Protein AF-A0A6P0P9H8-F1 (afdb_monomer_lite)

Sequence (67 aa):
MEVTKPGGIILMSTRLVFCETYNFEGYYKELEQLGELKLIDCRMNKPYLGEESNAHYWVFAIPESKK

Foldseek 3Di:
DDDAAAQGKDKDKDFPCVCVVPVVVVVVVVCVVQLQKAWDDKDFQPDDPDDPTGMIITIMTGHNDRD

Secondary structure (DSSP, 8-state):
---SPTT-EEEEEEEHHHHHHTTHHHHHHHHHHTTS-EEEEEEEEEE-SSSS-EEEEEEEE--SS--

Radius of gyration: 12.97 Å; chains: 1; bounding box: 27×21×36 Å

pLDDT: mean 90.08, std 10.66, range [51.0, 98.06]

Structure (mmCIF, N/CA/C/O backbone):
data_AF-A0A6P0P9H8-F1
#
_entry.id   AF-A0A6P0P9H8-F1
#
loop_
_atom_site.group_PDB
_atom_site.id
_atom_site.type_symbol
_atom_site.label_atom_id
_atom_site.label_alt_id
_atom_site.label_comp_id
_atom_site.label_asym_id
_atom_site.label_entity_id
_atom_site.label_seq_id
_atom_site.pdbx_PDB_ins_code
_atom_site.Cartn_x
_atom_site.Cartn_y
_atom_site.Cartn_z
_atom_site.occupancy
_atom_site.B_iso_or_equiv
_atom_site.auth_seq_id
_atom_site.auth_comp_id
_atom_site.auth_asym_id
_atom_site.auth_atom_id
_atom_site.pdbx_PDB_model_num
ATOM 1 N N . MET A 1 1 ? -12.129 13.039 -1.787 1.00 51.00 1 MET A N 1
ATOM 2 C CA . MET A 1 1 ? -13.410 12.323 -1.949 1.00 51.00 1 MET A CA 1
ATOM 3 C C . MET A 1 1 ? -13.112 10.851 -1.757 1.00 51.00 1 MET A C 1
ATOM 5 O O . MET A 1 1 ? -12.301 10.321 -2.502 1.00 51.00 1 MET A O 1
ATOM 9 N N . GLU A 1 2 ? -13.668 10.238 -0.717 1.00 75.06 2 GLU A N 1
ATOM 10 C CA . GLU A 1 2 ? -13.536 8.802 -0.465 1.00 75.06 2 GLU A CA 1
ATOM 11 C C . GLU A 1 2 ? -14.598 8.077 -1.299 1.00 75.06 2 GLU A C 1
ATOM 13 O O . GLU A 1 2 ? -15.773 8.438 -1.251 1.00 75.06 2 GLU A O 1
ATOM 18 N N . VAL A 1 3 ? -14.170 7.139 -2.145 1.00 86.62 3 VAL A N 1
ATOM 19 C CA . VAL A 1 3 ? -15.068 6.436 -3.082 1.00 86.62 3 VAL A CA 1
ATOM 20 C C . VAL A 1 3 ? -15.436 5.051 -2.553 1.00 86.62 3 VAL A C 1
ATOM 22 O O . VAL A 1 3 ? -16.562 4.589 -2.733 1.00 86.62 3 VAL A O 1
ATOM 25 N N . THR A 1 4 ? -14.497 4.387 -1.885 1.00 92.62 4 THR A N 1
ATOM 26 C CA . THR A 1 4 ? -14.698 3.058 -1.311 1.00 92.62 4 THR A CA 1
ATOM 27 C C . THR A 1 4 ? -15.389 3.190 0.039 1.00 92.62 4 THR A C 1
ATOM 29 O O . THR A 1 4 ? -14.929 3.929 0.896 1.00 92.62 4 THR A O 1
ATOM 32 N N . LYS A 1 5 ? -16.501 2.477 0.232 1.00 92.62 5 LYS A N 1
ATOM 33 C CA . LYS A 1 5 ? -17.237 2.483 1.504 1.00 92.62 5 LYS A CA 1
ATOM 34 C C . LYS A 1 5 ? -16.410 1.884 2.663 1.0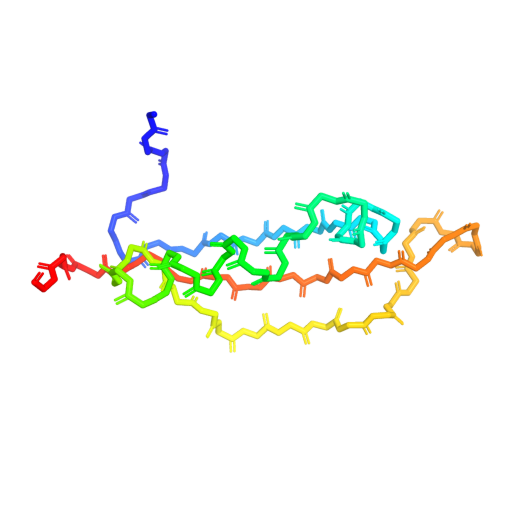0 92.62 5 LYS A C 1
ATOM 36 O O . LYS A 1 5 ? -15.552 1.035 2.395 1.00 92.62 5 LYS A O 1
ATOM 41 N N . PRO A 1 6 ? -16.745 2.206 3.928 1.00 94.50 6 PRO A N 1
ATOM 42 C CA . PRO A 1 6 ? -16.258 1.473 5.097 1.00 94.50 6 PRO A CA 1
ATOM 43 C C . PRO A 1 6 ? -16.438 -0.044 4.948 1.00 94.50 6 PRO A C 1
ATOM 45 O O . PRO A 1 6 ? -17.417 -0.503 4.348 1.00 94.50 6 PRO A O 1
ATOM 48 N N . GLY A 1 7 ? -15.447 -0.812 5.410 1.00 93.75 7 GLY A N 1
ATOM 49 C CA . GLY A 1 7 ? -15.380 -2.268 5.224 1.00 93.75 7 GLY A CA 1
ATOM 50 C C . GLY A 1 7 ? -15.033 -2.722 3.798 1.00 93.75 7 GLY A C 1
ATOM 51 O O . GLY A 1 7 ? -14.925 -3.918 3.526 1.00 93.75 7 GLY A O 1
ATOM 52 N N . GLY A 1 8 ? -14.884 -1.791 2.852 1.00 95.75 8 GLY A N 1
ATOM 53 C CA . GLY A 1 8 ? -14.565 -2.092 1.460 1.00 95.75 8 GLY A CA 1
ATOM 54 C C . GLY A 1 8 ? -13.110 -2.508 1.242 1.00 95.75 8 GLY A C 1
ATOM 55 O O . GLY A 1 8 ? -12.230 -2.224 2.052 1.00 95.75 8 GLY A O 1
ATOM 56 N N . ILE A 1 9 ? -12.854 -3.153 0.102 1.00 97.19 9 ILE A N 1
ATOM 57 C CA . ILE A 1 9 ? -11.513 -3.558 -0.336 1.00 97.19 9 ILE A CA 1
ATOM 58 C C . ILE A 1 9 ? -11.088 -2.716 -1.538 1.00 97.19 9 ILE A C 1
ATOM 60 O O . ILE A 1 9 ? -11.857 -2.531 -2.481 1.00 97.19 9 ILE A O 1
ATOM 64 N N . ILE A 1 10 ? -9.843 -2.247 -1.519 1.00 96.62 10 ILE A N 1
ATOM 65 C CA . ILE A 1 10 ? -9.170 -1.623 -2.656 1.00 96.62 10 ILE A CA 1
ATOM 66 C C . ILE A 1 10 ? -8.157 -2.627 -3.199 1.00 96.62 10 ILE A C 1
ATOM 68 O O . ILE A 1 10 ? -7.228 -3.024 -2.497 1.00 96.62 10 ILE A O 1
ATOM 72 N N . LEU A 1 11 ? -8.332 -3.013 -4.462 1.00 96.44 11 LEU A N 1
ATOM 73 C CA . LEU A 1 11 ? -7.359 -3.794 -5.218 1.00 96.44 11 LEU A CA 1
ATOM 74 C C . LEU A 1 11 ? -6.722 -2.879 -6.260 1.00 96.44 11 LEU A C 1
ATOM 76 O O . LEU A 1 11 ? -7.425 -2.311 -7.096 1.00 96.44 11 LEU A O 1
ATOM 80 N N . MET A 1 12 ? -5.403 -2.730 -6.218 1.00 95.19 12 MET A N 1
ATOM 81 C CA . MET A 1 12 ? -4.698 -1.861 -7.157 1.00 95.19 12 MET A CA 1
ATOM 82 C C . MET A 1 12 ? -3.312 -2.389 -7.503 1.00 95.19 12 MET A C 1
ATOM 84 O O . MET A 1 12 ? -2.719 -3.174 -6.768 1.00 95.19 12 MET A O 1
ATOM 88 N N . SER A 1 13 ? -2.777 -1.914 -8.622 1.00 93.44 13 SER A N 1
ATOM 89 C CA . SER A 1 13 ? -1.398 -2.161 -9.026 1.00 93.44 13 SER A CA 1
ATOM 90 C C . SER A 1 13 ? -0.660 -0.848 -9.225 1.00 93.44 13 SER A C 1
ATOM 92 O O . SER A 1 13 ? -1.220 0.087 -9.799 1.00 93.44 13 SER A O 1
ATOM 94 N N . THR A 1 14 ? 0.608 -0.806 -8.849 1.00 93.12 14 THR A N 1
ATOM 95 C CA . THR A 1 14 ? 1.505 0.317 -9.134 1.00 93.12 14 THR A CA 1
ATOM 96 C C . THR A 1 14 ? 2.768 -0.200 -9.801 1.00 93.12 14 THR A C 1
ATOM 98 O O . THR A 1 14 ? 3.286 -1.253 -9.432 1.00 93.12 14 THR A O 1
ATOM 101 N N . ARG A 1 15 ? 3.301 0.540 -10.777 1.00 92.06 15 ARG A N 1
ATOM 102 C CA . ARG A 1 15 ? 4.649 0.259 -11.292 1.00 92.06 15 ARG A CA 1
ATOM 103 C C . ARG A 1 15 ? 5.671 0.502 -10.186 1.00 92.06 15 ARG A C 1
ATOM 105 O O . ARG A 1 15 ? 5.510 1.452 -9.419 1.00 92.06 15 ARG A O 1
ATOM 112 N N . LEU A 1 16 ? 6.740 -0.291 -10.158 1.00 90.88 16 LEU A N 1
ATOM 113 C CA . LEU A 1 16 ? 7.819 -0.137 -9.177 1.00 90.88 16 LEU A CA 1
ATOM 114 C C . LEU A 1 16 ? 8.374 1.298 -9.166 1.00 90.88 16 LEU A C 1
ATOM 116 O O . LEU A 1 16 ? 8.408 1.936 -8.119 1.00 90.88 16 LEU A O 1
ATOM 120 N N . VAL A 1 17 ? 8.660 1.844 -10.354 1.00 90.44 17 VAL A N 1
ATOM 121 C CA . VAL A 1 17 ? 9.176 3.216 -10.522 1.00 90.44 17 VAL A CA 1
ATOM 122 C C . VAL A 1 17 ? 8.260 4.259 -9.882 1.00 90.44 17 VAL A C 1
ATOM 124 O O . VAL A 1 17 ? 8.739 5.229 -9.302 1.00 90.44 17 VAL A O 1
ATOM 127 N N . PHE A 1 18 ? 6.939 4.071 -9.948 1.00 90.44 18 PHE A N 1
ATOM 128 C CA . PHE A 1 18 ? 5.997 4.992 -9.314 1.00 90.44 18 PHE A CA 1
ATOM 129 C C . PHE A 1 18 ? 6.114 4.937 -7.785 1.00 90.44 18 PHE A C 1
ATOM 131 O O . PHE A 1 18 ? 6.162 5.980 -7.138 1.00 90.44 18 PHE A O 1
ATOM 138 N N . CYS A 1 19 ? 6.194 3.735 -7.205 1.00 91.50 19 CYS A N 1
ATOM 139 C CA . CYS A 1 19 ? 6.335 3.578 -5.757 1.00 91.50 19 CYS A CA 1
ATOM 140 C C . CYS A 1 19 ? 7.598 4.244 -5.218 1.00 91.50 19 CYS A C 1
ATOM 142 O O . CYS A 1 19 ? 7.520 4.939 -4.207 1.00 91.50 19 CYS A O 1
ATOM 144 N N . GLU A 1 20 ? 8.721 4.056 -5.908 1.00 90.00 20 GLU A N 1
ATOM 145 C CA . GLU A 1 20 ? 10.017 4.618 -5.528 1.00 90.00 20 GLU A CA 1
ATOM 146 C C . GLU A 1 20 ? 10.047 6.140 -5.710 1.00 90.00 20 GLU A C 1
ATOM 148 O O . GLU A 1 20 ? 10.422 6.863 -4.791 1.00 90.00 20 GLU A O 1
ATOM 153 N N . THR A 1 21 ? 9.584 6.640 -6.862 1.00 95.06 21 THR A N 1
ATOM 154 C CA . THR A 1 21 ? 9.612 8.079 -7.187 1.00 95.06 21 THR A CA 1
ATOM 155 C C . THR A 1 21 ? 8.774 8.908 -6.218 1.00 95.06 21 THR A C 1
ATOM 157 O O . THR A 1 21 ? 9.166 10.013 -5.851 1.00 95.06 21 THR A O 1
ATOM 160 N N . TYR A 1 22 ? 7.614 8.390 -5.808 1.00 95.19 22 TYR A N 1
ATOM 161 C CA . TYR A 1 22 ? 6.636 9.147 -5.022 1.00 95.19 22 TYR A CA 1
ATOM 162 C C . TYR A 1 22 ? 6.542 8.707 -3.559 1.00 95.19 22 TYR A C 1
ATOM 164 O O . TYR A 1 22 ? 5.639 9.155 -2.859 1.00 95.19 22 TYR A O 1
ATOM 172 N N . ASN A 1 23 ? 7.447 7.840 -3.091 1.00 94.19 23 ASN A N 1
ATOM 173 C CA . ASN A 1 23 ? 7.415 7.274 -1.739 1.00 94.19 23 ASN A CA 1
ATOM 174 C C . ASN A 1 23 ? 6.018 6.747 -1.353 1.00 94.19 23 ASN A C 1
ATOM 176 O O . ASN A 1 23 ? 5.472 7.052 -0.289 1.00 94.19 23 ASN A O 1
ATOM 180 N N . PHE A 1 24 ? 5.419 5.952 -2.242 1.00 95.19 24 PHE A N 1
ATOM 181 C CA . PHE A 1 24 ? 4.079 5.408 -2.013 1.00 95.19 24 PHE A CA 1
ATOM 182 C C . PHE A 1 24 ? 4.013 4.598 -0.711 1.00 95.19 24 PHE A C 1
ATOM 184 O O . PHE A 1 24 ? 2.999 4.626 -0.018 1.00 95.19 24 PHE A O 1
ATOM 191 N N . GLU A 1 25 ? 5.108 3.911 -0.362 1.00 94.12 25 GLU A N 1
ATOM 192 C CA . GLU A 1 25 ? 5.196 3.127 0.867 1.00 94.12 25 GLU A CA 1
ATOM 193 C C . GLU A 1 25 ? 5.093 3.980 2.131 1.00 94.12 25 GLU A C 1
ATOM 195 O O . GLU A 1 25 ? 4.351 3.618 3.042 1.00 94.12 25 GLU A O 1
ATOM 200 N N . GLY A 1 26 ? 5.789 5.118 2.188 1.00 96.38 26 GLY A N 1
ATOM 201 C CA . GLY A 1 26 ? 5.644 6.052 3.302 1.00 96.38 26 GLY A CA 1
ATOM 202 C C . GLY A 1 26 ? 4.214 6.574 3.410 1.00 96.38 26 GLY A C 1
ATOM 203 O O . GLY A 1 26 ? 3.613 6.510 4.479 1.00 96.38 26 GLY A O 1
ATOM 204 N N . TYR A 1 27 ? 3.637 6.986 2.280 1.00 96.25 27 TYR A N 1
ATOM 205 C CA . TYR A 1 27 ? 2.295 7.557 2.248 1.00 96.25 27 TYR A CA 1
ATOM 206 C C . TYR A 1 27 ? 1.209 6.592 2.749 1.00 96.25 27 TYR A C 1
ATOM 208 O O . TYR A 1 27 ? 0.418 6.956 3.618 1.00 96.25 27 TYR A O 1
ATOM 216 N N . TYR A 1 28 ? 1.156 5.346 2.253 1.00 95.44 28 TYR A N 1
ATOM 217 C CA . TYR A 1 28 ? 0.112 4.424 2.724 1.00 95.44 28 TYR A CA 1
ATOM 218 C C . TYR A 1 28 ? 0.326 4.012 4.188 1.00 95.44 28 TYR A C 1
ATOM 220 O O . TYR A 1 28 ? -0.654 3.762 4.887 1.00 95.44 28 TYR A O 1
ATOM 228 N N . LYS A 1 29 ? 1.578 3.950 4.671 1.00 97.12 29 LYS A N 1
ATOM 229 C CA . LYS A 1 29 ? 1.874 3.655 6.083 1.00 97.12 29 LYS A CA 1
ATOM 230 C C . LYS A 1 29 ? 1.401 4.768 7.010 1.00 97.12 29 LYS A C 1
ATOM 232 O O . LYS A 1 29 ? 0.899 4.469 8.088 1.00 97.12 29 LYS A O 1
ATOM 237 N N . GLU A 1 30 ? 1.515 6.029 6.600 1.00 97.31 30 GLU A N 1
ATOM 238 C CA . GLU A 1 30 ? 0.927 7.155 7.335 1.00 97.31 30 GLU A CA 1
ATOM 239 C C . GLU A 1 30 ? -0.599 7.008 7.429 1.00 97.31 30 GLU A C 1
ATOM 241 O O . GLU A 1 30 ? -1.163 7.133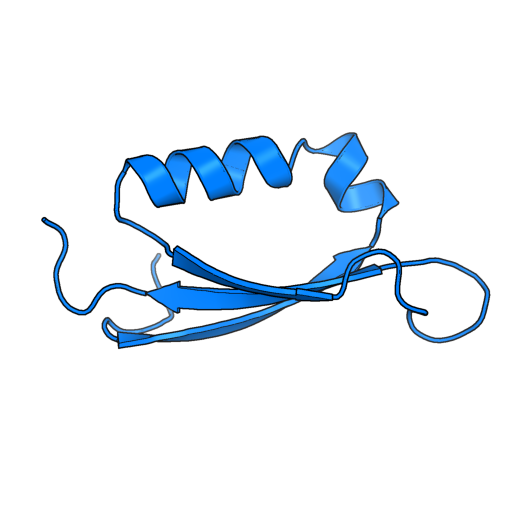 8.514 1.00 97.31 30 GLU A O 1
ATOM 246 N N . LEU A 1 31 ? -1.270 6.651 6.328 1.00 95.19 31 LEU A N 1
ATOM 247 C CA . LEU A 1 31 ? -2.714 6.380 6.339 1.00 95.19 31 LEU A CA 1
ATOM 248 C C . LEU A 1 31 ? -3.083 5.192 7.239 1.00 95.19 31 LEU A C 1
ATOM 250 O O . LEU A 1 31 ? -4.117 5.222 7.905 1.00 95.19 31 LEU A O 1
ATOM 254 N N . GLU A 1 32 ? -2.242 4.160 7.291 1.00 95.88 32 GLU A N 1
ATOM 255 C CA . GLU A 1 32 ? -2.448 3.015 8.179 1.00 95.88 32 GLU A CA 1
ATOM 256 C C . GLU A 1 32 ? -2.290 3.390 9.656 1.00 95.88 32 GLU A C 1
ATOM 258 O O . GLU A 1 32 ? -3.102 2.983 10.488 1.00 95.88 32 GLU A O 1
ATOM 263 N N . GLN A 1 33 ? -1.314 4.237 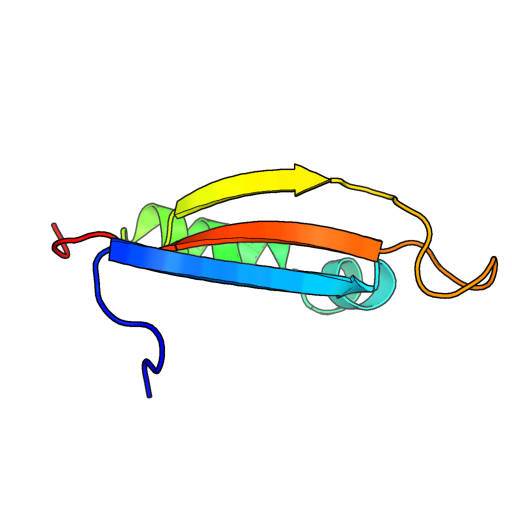9.988 1.00 96.69 33 GLN A N 1
ATOM 264 C CA . GLN A 1 33 ? -1.145 4.776 11.341 1.00 96.69 33 GLN A CA 1
ATOM 265 C C . GLN A 1 33 ? -2.318 5.660 11.772 1.00 96.69 33 GLN A C 1
ATOM 267 O O . GLN A 1 33 ? -2.727 5.607 12.930 1.00 96.69 33 GLN A O 1
ATOM 272 N N . LEU A 1 34 ? -2.880 6.437 10.844 1.00 95.06 34 LEU A N 1
ATOM 273 C CA . LEU A 1 34 ? -4.083 7.240 11.072 1.00 95.06 34 LEU A CA 1
ATOM 274 C C . LEU A 1 34 ? -5.366 6.394 11.146 1.00 95.06 34 LEU A C 1
ATOM 276 O O . LEU A 1 34 ? -6.426 6.924 11.466 1.00 95.06 34 LEU A O 1
ATOM 280 N N . GLY A 1 35 ? -5.289 5.089 10.862 1.00 94.19 35 GLY A N 1
ATOM 281 C CA . GLY A 1 35 ? -6.450 4.201 10.858 1.00 94.19 35 GLY A CA 1
ATOM 282 C C . GLY A 1 35 ? -7.418 4.470 9.704 1.00 94.19 35 GLY A C 1
ATOM 283 O O . GLY A 1 35 ? -8.593 4.135 9.810 1.00 94.19 35 GLY A O 1
ATOM 284 N N . GLU A 1 36 ? -6.939 5.075 8.619 1.00 93.81 36 GLU A N 1
ATOM 285 C CA . GLU A 1 36 ? -7.716 5.384 7.411 1.00 93.81 36 GLU A CA 1
ATOM 286 C C . GLU A 1 36 ? -7.680 4.231 6.396 1.00 93.81 36 GLU A C 1
ATOM 288 O O . GLU A 1 36 ? -8.577 4.068 5.570 1.00 93.81 36 GLU A O 1
ATOM 293 N N . LEU A 1 37 ? -6.638 3.402 6.461 1.00 94.69 37 LEU A N 1
ATOM 294 C CA . LEU A 1 37 ? -6.405 2.285 5.554 1.00 94.69 37 LEU A CA 1
ATOM 295 C C . LEU A 1 37 ? -5.744 1.131 6.311 1.00 94.69 37 LEU A C 1
ATOM 297 O O . LEU A 1 37 ? -5.101 1.342 7.331 1.00 94.69 37 LEU A O 1
ATOM 301 N N . LYS A 1 38 ? -5.856 -0.096 5.809 1.00 96.44 38 LYS A N 1
ATOM 302 C CA . LYS A 1 38 ? -5.062 -1.229 6.294 1.00 96.44 38 LYS A CA 1
ATOM 303 C C . LYS A 1 38 ? -4.523 -2.038 5.130 1.00 96.44 38 LYS A C 1
ATOM 305 O O . LYS A 1 38 ? -5.303 -2.430 4.260 1.00 96.44 38 LYS A O 1
ATOM 310 N N . LEU A 1 39 ? -3.229 -2.342 5.126 1.00 97.44 39 LEU A N 1
ATOM 311 C CA . LEU A 1 39 ? -2.663 -3.292 4.175 1.00 97.44 39 LEU A CA 1
ATOM 312 C C . LEU A 1 39 ? -3.058 -4.721 4.579 1.00 97.44 39 LEU A C 1
ATOM 314 O O . LEU A 1 39 ? -2.841 -5.154 5.711 1.00 97.44 39 LEU A O 1
ATOM 318 N N . ILE A 1 40 ? -3.660 -5.455 3.646 1.00 97.75 40 ILE A N 1
ATOM 319 C CA . ILE A 1 40 ? -4.072 -6.852 3.840 1.00 97.75 40 ILE A CA 1
ATOM 320 C C . ILE A 1 40 ? -3.075 -7.805 3.188 1.00 97.75 40 ILE A C 1
ATOM 322 O O . ILE A 1 40 ? -2.675 -8.788 3.806 1.00 97.75 40 ILE A O 1
ATOM 326 N N . ASP A 1 41 ? -2.680 -7.515 1.950 1.00 97.62 41 ASP A N 1
ATOM 327 C CA . ASP A 1 41 ? -1.695 -8.291 1.198 1.00 97.62 41 ASP A CA 1
ATOM 328 C C . ASP A 1 41 ? -0.948 -7.379 0.221 1.00 97.62 41 ASP A C 1
ATOM 330 O O . ASP A 1 41 ? -1.500 -6.399 -0.291 1.00 97.62 41 ASP A O 1
ATOM 334 N N . CYS A 1 42 ? 0.302 -7.727 -0.070 1.00 96.19 42 CYS A N 1
ATOM 335 C CA . CYS A 1 42 ? 1.034 -7.136 -1.174 1.00 96.19 42 CYS A CA 1
ATOM 336 C C . CYS A 1 42 ? 1.912 -8.163 -1.885 1.00 96.19 42 CYS A C 1
ATOM 338 O O . CYS A 1 42 ? 2.833 -8.751 -1.312 1.00 96.19 42 CYS A O 1
ATOM 340 N N . ARG A 1 43 ? 1.695 -8.301 -3.195 1.00 95.25 43 ARG A N 1
ATOM 341 C CA . ARG A 1 43 ? 2.589 -9.053 -4.075 1.00 95.25 43 ARG A CA 1
ATOM 342 C C . ARG A 1 43 ? 3.589 -8.098 -4.703 1.00 95.25 43 ARG A C 1
ATOM 344 O O . ARG A 1 43 ? 3.316 -7.473 -5.728 1.00 95.25 43 ARG A O 1
ATOM 351 N N . MET A 1 44 ? 4.757 -8.029 -4.081 1.00 93.06 44 MET A N 1
ATOM 352 C CA . MET A 1 44 ? 5.862 -7.181 -4.516 1.00 93.06 44 MET A CA 1
ATOM 353 C C . MET A 1 44 ? 6.600 -7.770 -5.727 1.00 93.06 44 MET A C 1
ATOM 355 O O . MET A 1 44 ? 6.662 -8.991 -5.900 1.00 93.06 44 MET A O 1
ATOM 359 N N . ASN A 1 45 ? 7.200 -6.878 -6.521 1.00 92.00 45 ASN A N 1
ATOM 360 C CA . ASN A 1 45 ? 8.083 -7.168 -7.657 1.00 92.00 45 ASN A CA 1
ATOM 361 C C . ASN A 1 45 ? 7.563 -8.273 -8.585 1.00 92.00 45 ASN A C 1
ATOM 363 O O . ASN A 1 45 ? 8.269 -9.231 -8.899 1.00 92.00 45 ASN A O 1
ATOM 367 N N . LYS A 1 46 ? 6.293 -8.170 -8.977 1.00 92.19 46 LYS A N 1
ATOM 368 C CA . LYS A 1 46 ? 5.661 -9.116 -9.897 1.00 92.19 46 LYS A CA 1
ATOM 369 C C . LYS A 1 46 ? 5.630 -8.550 -11.318 1.00 92.19 46 LYS A C 1
ATOM 371 O O . LYS A 1 46 ? 5.551 -7.330 -11.462 1.00 92.19 46 LYS A O 1
ATOM 376 N N . PRO A 1 47 ? 5.635 -9.409 -12.353 1.00 88.88 47 PRO A N 1
ATOM 377 C CA . PRO A 1 47 ? 5.540 -8.960 -13.739 1.00 88.88 47 PRO A C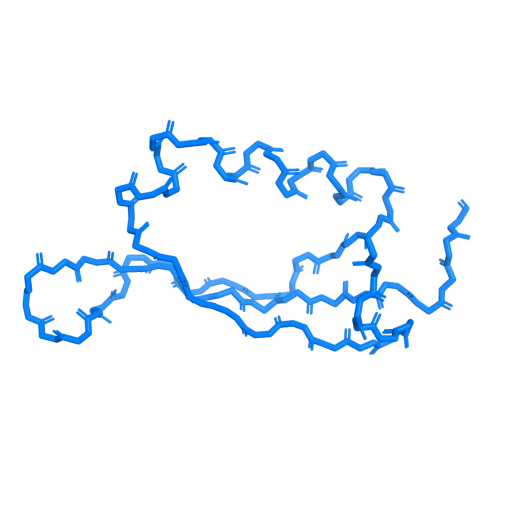A 1
ATOM 378 C C . PRO A 1 47 ? 4.313 -8.072 -13.970 1.00 88.88 47 PRO A C 1
ATOM 380 O O . PRO A 1 47 ? 3.223 -8.358 -13.457 1.00 88.88 47 PRO A O 1
ATOM 383 N N . TYR A 1 48 ? 4.485 -6.998 -14.737 1.00 82.50 48 TYR A N 1
ATOM 384 C CA . TYR A 1 48 ? 3.429 -6.049 -15.078 1.00 82.50 48 TYR A CA 1
ATOM 385 C C . TYR A 1 48 ? 3.322 -5.907 -16.592 1.00 82.50 48 TYR A C 1
ATOM 387 O O . TYR A 1 48 ? 4.176 -5.278 -17.205 1.00 82.50 48 TYR A O 1
ATOM 395 N N . LEU A 1 49 ? 2.263 -6.485 -17.175 1.00 72.81 49 LEU A N 1
ATOM 396 C CA . LEU A 1 49 ? 1.940 -6.415 -18.610 1.00 72.81 49 LEU A CA 1
ATOM 397 C C . LEU A 1 49 ? 3.183 -6.558 -19.522 1.00 72.81 49 LEU A C 1
ATOM 399 O O . LEU A 1 49 ? 3.541 -5.629 -20.237 1.00 72.81 49 LEU A O 1
ATOM 403 N N . GLY A 1 50 ? 3.831 -7.727 -19.491 1.00 71.31 50 GLY A N 1
ATOM 404 C CA . GLY A 1 50 ? 5.049 -8.023 -20.263 1.00 71.31 50 GLY A CA 1
ATOM 405 C C . GLY A 1 50 ? 6.332 -8.001 -19.422 1.00 71.31 50 GLY A C 1
ATOM 406 O O . GLY A 1 50 ? 6.273 -7.984 -18.193 1.00 71.31 50 GLY A O 1
ATOM 407 N N . GLU A 1 51 ? 7.491 -8.043 -20.087 1.00 63.12 51 GLU A N 1
ATOM 408 C CA . GLU A 1 51 ? 8.822 -8.047 -19.444 1.00 63.12 51 GLU A CA 1
ATOM 409 C C . GLU A 1 51 ? 9.358 -6.638 -19.128 1.00 63.12 51 GLU A C 1
ATOM 411 O O . GLU A 1 51 ? 10.385 -6.497 -18.471 1.00 63.12 51 GLU A O 1
ATOM 416 N N . GLU A 1 52 ? 8.672 -5.578 -19.567 1.00 67.44 52 GLU A N 1
ATOM 417 C CA . GLU A 1 52 ? 9.236 -4.222 -19.558 1.00 67.44 52 GLU A CA 1
ATOM 418 C C . GLU A 1 52 ? 9.243 -3.537 -18.180 1.00 67.44 52 GLU A C 1
ATOM 420 O O . GLU A 1 52 ? 9.955 -2.550 -17.995 1.00 67.44 52 GLU A O 1
ATOM 425 N N . SER A 1 53 ? 8.478 -4.022 -17.191 1.00 77.25 53 SER A N 1
ATOM 426 C CA . SER A 1 53 ? 8.563 -3.499 -15.818 1.00 77.25 53 SER A CA 1
ATOM 427 C C . SER A 1 53 ? 7.949 -4.419 -14.759 1.00 77.25 53 SER A C 1
ATOM 429 O O . SER A 1 53 ? 7.006 -5.168 -15.018 1.00 77.25 53 SER A O 1
ATOM 431 N N . ASN A 1 54 ? 8.454 -4.306 -13.527 1.00 90.38 54 ASN A N 1
ATOM 432 C CA . ASN A 1 54 ? 7.839 -4.905 -12.345 1.00 90.38 54 ASN A CA 1
ATOM 433 C C . ASN A 1 54 ? 6.789 -3.967 -11.728 1.00 90.38 54 ASN A C 1
ATOM 435 O O . ASN A 1 54 ? 6.897 -2.738 -11.792 1.00 90.38 54 ASN A O 1
ATOM 439 N N . ALA A 1 55 ? 5.802 -4.559 -11.061 1.00 93.25 55 ALA A N 1
ATOM 440 C CA . ALA A 1 55 ? 4.785 -3.866 -10.284 1.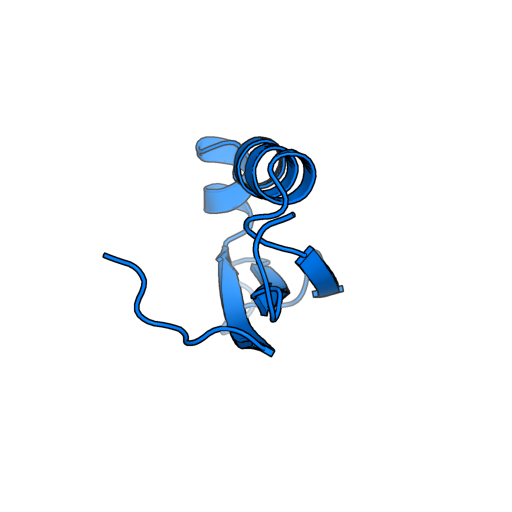00 93.25 55 ALA A CA 1
ATOM 441 C C . ALA A 1 55 ? 4.617 -4.460 -8.887 1.00 93.25 55 ALA A C 1
ATOM 443 O O . ALA A 1 55 ? 5.115 -5.540 -8.547 1.00 93.25 55 ALA A O 1
ATOM 444 N N . HIS A 1 56 ? 3.879 -3.722 -8.072 1.00 94.75 56 HIS A N 1
ATOM 445 C CA . HIS A 1 56 ? 3.318 -4.184 -6.817 1.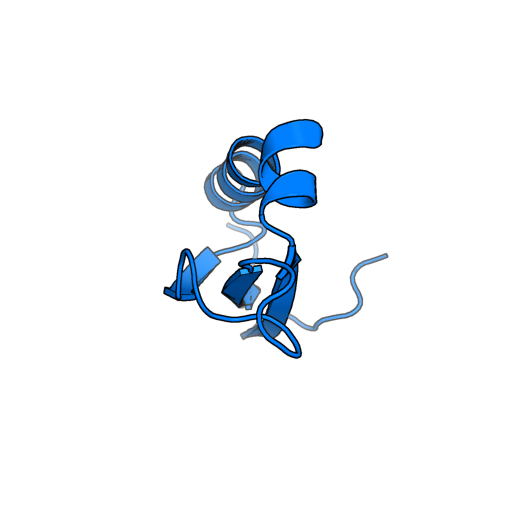00 94.75 56 HIS A CA 1
ATOM 446 C C . HIS A 1 56 ? 1.809 -4.292 -6.973 1.00 94.75 56 HIS A C 1
ATOM 448 O O . HIS A 1 56 ? 1.181 -3.410 -7.562 1.00 94.75 56 HIS A O 1
ATOM 454 N N . TYR A 1 57 ? 1.242 -5.385 -6.473 1.00 95.00 57 TYR A N 1
ATOM 455 C CA . TYR A 1 57 ? -0.199 -5.607 -6.436 1.00 95.00 57 TYR A CA 1
ATOM 456 C C . TYR A 1 57 ? -0.646 -5.569 -4.985 1.00 95.00 57 TYR A C 1
ATOM 458 O O . TYR A 1 57 ? -0.244 -6.421 -4.193 1.00 95.00 57 TYR A O 1
ATOM 466 N N . TRP A 1 58 ? -1.463 -4.579 -4.661 1.00 96.88 58 TRP A N 1
ATOM 467 C CA . TRP A 1 58 ? -1.845 -4.241 -3.302 1.00 96.88 58 TRP A CA 1
ATOM 468 C C . TRP A 1 58 ? -3.295 -4.605 -3.047 1.00 96.88 58 TRP A C 1
ATOM 470 O O . TRP A 1 58 ? -4.167 -4.343 -3.882 1.00 96.88 58 TRP A O 1
ATOM 480 N N . VAL A 1 59 ? -3.543 -5.139 -1.858 1.00 98.06 59 VAL A N 1
ATOM 481 C CA . VAL A 1 59 ? -4.876 -5.320 -1.299 1.00 98.06 59 VAL A CA 1
ATOM 482 C C . VAL A 1 59 ? -4.951 -4.498 -0.026 1.00 98.06 59 VAL A C 1
ATOM 484 O O . VAL A 1 59 ? -4.272 -4.806 0.955 1.00 98.06 59 VAL A O 1
ATOM 487 N N . PHE A 1 60 ? -5.796 -3.475 -0.029 1.00 97.56 60 PHE A N 1
ATOM 488 C CA . PHE A 1 60 ? -6.085 -2.682 1.157 1.00 97.56 60 PHE A CA 1
ATOM 489 C C . PHE A 1 60 ? -7.534 -2.862 1.597 1.00 97.56 60 PHE A C 1
ATOM 491 O O . PHE A 1 60 ? -8.415 -3.089 0.768 1.00 97.56 60 PHE A O 1
ATOM 498 N N . ALA A 1 61 ? -7.788 -2.711 2.892 1.00 97.06 61 ALA A N 1
ATOM 499 C CA . ALA A 1 61 ? -9.128 -2.620 3.454 1.00 97.06 61 ALA A CA 1
ATOM 500 C C . ALA A 1 61 ? -9.380 -1.219 4.017 1.00 97.06 61 ALA A C 1
ATOM 502 O O . ALA A 1 61 ? -8.503 -0.648 4.670 1.00 97.06 61 ALA A O 1
ATOM 503 N N . ILE A 1 62 ? -10.589 -0.702 3.802 1.00 96.25 62 ILE A N 1
ATOM 504 C CA . ILE A 1 62 ? -11.107 0.467 4.511 1.00 96.25 62 ILE A CA 1
ATOM 505 C C . ILE A 1 62 ? -11.701 -0.017 5.838 1.00 96.25 62 ILE A C 1
ATOM 507 O O . ILE A 1 62 ? -12.548 -0.915 5.823 1.00 96.25 62 ILE A O 1
ATOM 511 N N . PRO A 1 63 ? -11.292 0.532 6.990 1.00 94.06 63 PRO A N 1
ATOM 512 C CA . PRO A 1 63 ? -11.887 0.172 8.275 1.00 94.06 63 PRO A CA 1
ATOM 513 C C . PRO A 1 63 ? -13.406 0.422 8.320 1.00 94.06 63 PRO A C 1
ATOM 515 O O . PRO A 1 63 ? -13.911 1.364 7.720 1.00 94.06 63 PRO A O 1
ATOM 518 N N . GLU A 1 64 ? -14.148 -0.419 9.049 1.00 89.62 64 GLU A N 1
ATOM 519 C CA . GLU A 1 64 ? -15.610 -0.280 9.250 1.00 89.62 64 GLU A CA 1
ATOM 520 C C . GLU A 1 64 ? -15.979 0.981 10.056 1.00 89.62 64 GLU A C 1
ATOM 522 O O . GLU A 1 64 ? -17.078 1.520 9.949 1.00 89.62 64 GLU A O 1
ATOM 527 N N . SER A 1 65 ? -15.041 1.465 10.869 1.00 74.56 65 SER A N 1
ATOM 528 C CA . SER A 1 65 ? -15.184 2.652 11.707 1.00 74.56 65 SER A CA 1
ATOM 529 C C . SER A 1 65 ? -13.810 3.270 11.940 1.00 74.56 65 SER A C 1
ATOM 531 O O . SER A 1 65 ? -12.887 2.551 12.340 1.00 74.56 65 SER A O 1
ATOM 533 N N . LYS A 1 66 ? -13.679 4.585 11.733 1.00 60.88 66 LYS A N 1
ATOM 534 C CA . LYS A 1 66 ? -12.490 5.335 12.159 1.00 60.88 66 LYS A CA 1
ATOM 535 C C . LYS A 1 66 ? -12.447 5.307 13.689 1.00 60.88 66 LYS A C 1
ATOM 537 O O . LYS A 1 66 ? -13.467 5.588 14.321 1.00 60.88 66 LYS A O 1
ATOM 542 N N . LYS A 1 67 ? -11.332 4.849 14.259 1.00 54.50 67 LYS A N 1
ATOM 543 C CA . LYS A 1 67 ? -11.131 4.848 15.715 1.00 54.50 67 LYS A CA 1
ATOM 544 C C . LYS A 1 67 ? -10.980 6.263 16.251 1.00 54.50 67 LYS A C 1
ATOM 546 O O . LYS A 1 67 ? -10.427 7.104 15.514 1.00 54.50 67 LYS A O 1
#